Protein AF-A0A522ULN0-F1 (afdb_monomer_lite)

Structure (mmCIF, N/CA/C/O backbone):
data_AF-A0A522ULN0-F1
#
_entry.id   AF-A0A522ULN0-F1
#
loop_
_atom_site.group_PDB
_atom_site.id
_atom_site.type_symbol
_atom_site.label_atom_id
_atom_site.label_alt_id
_atom_site.label_comp_id
_atom_site.label_asym_id
_atom_site.label_entity_id
_atom_site.label_seq_id
_atom_site.pdbx_PDB_ins_code
_atom_site.Cartn_x
_atom_site.Cartn_y
_atom_site.Cartn_z
_atom_site.occupancy
_atom_site.B_iso_or_equiv
_atom_site.auth_seq_id
_atom_site.auth_comp_id
_atom_site.auth_asym_id
_atom_site.auth_atom_id
_atom_site.pdbx_PDB_model_num
ATOM 1 N N . MET A 1 1 ? 45.911 1.842 -57.922 1.00 59.19 1 MET A N 1
ATOM 2 C CA . MET A 1 1 ? 45.781 1.664 -56.455 1.00 59.19 1 MET A CA 1
ATOM 3 C C . MET A 1 1 ? 46.648 0.484 -56.033 1.00 59.19 1 MET A C 1
ATOM 5 O O . MET A 1 1 ? 46.420 -0.617 -56.519 1.00 59.19 1 MET A O 1
ATOM 9 N N . THR A 1 2 ? 47.684 0.717 -55.226 1.00 84.25 2 THR A N 1
ATOM 10 C CA . THR A 1 2 ? 48.660 -0.317 -54.833 1.00 84.25 2 THR A CA 1
ATOM 11 C C . THR A 1 2 ? 48.042 -1.312 -53.843 1.00 84.25 2 THR A C 1
ATOM 13 O O . THR A 1 2 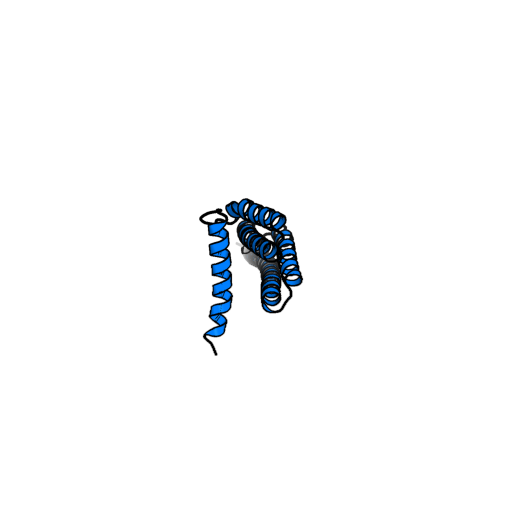? 47.121 -0.966 -53.101 1.00 84.25 2 THR A O 1
ATOM 16 N N . THR A 1 3 ? 48.538 -2.552 -53.802 1.00 87.38 3 THR A N 1
ATOM 17 C CA . THR A 1 3 ? 48.046 -3.629 -52.914 1.00 87.38 3 THR A CA 1
ATOM 18 C C . THR A 1 3 ? 47.984 -3.199 -51.443 1.00 87.38 3 THR A C 1
ATOM 20 O O . THR A 1 3 ? 47.048 -3.549 -50.727 1.00 87.38 3 THR A O 1
ATOM 23 N N . LYS A 1 4 ? 48.922 -2.343 -51.015 1.00 84.62 4 LYS A N 1
ATOM 24 C CA . LYS A 1 4 ? 48.963 -1.755 -49.668 1.00 84.62 4 LYS A CA 1
ATOM 25 C C . LYS A 1 4 ? 47.739 -0.885 -49.357 1.00 84.62 4 LYS A C 1
ATOM 27 O O . LYS A 1 4 ? 47.182 -0.996 -48.273 1.00 84.62 4 LYS A O 1
ATOM 32 N N . ALA A 1 5 ? 47.273 -0.072 -50.307 1.00 86.06 5 ALA A N 1
ATOM 33 C CA . ALA A 1 5 ? 46.109 0.793 -50.101 1.00 86.06 5 ALA A CA 1
ATOM 34 C C . ALA A 1 5 ? 44.807 -0.010 -49.931 1.00 86.06 5 ALA A C 1
ATOM 36 O O . ALA A 1 5 ? 43.968 0.346 -49.108 1.00 86.06 5 ALA A O 1
ATOM 37 N N . LYS A 1 6 ? 44.653 -1.125 -50.663 1.00 84.88 6 LYS A N 1
ATOM 38 C CA . LYS A 1 6 ? 43.496 -2.028 -50.509 1.00 84.88 6 LYS A CA 1
ATOM 39 C C . LYS A 1 6 ? 43.502 -2.729 -49.149 1.00 84.88 6 LYS A C 1
ATOM 41 O O . LYS A 1 6 ? 42.454 -2.865 -48.531 1.00 84.88 6 LYS A O 1
ATOM 46 N N . MET A 1 7 ? 44.683 -3.125 -48.675 1.00 89.12 7 MET A N 1
ATOM 47 C CA . MET A 1 7 ? 44.850 -3.764 -47.369 1.00 89.12 7 MET A CA 1
ATOM 48 C C . MET A 1 7 ? 44.526 -2.805 -46.213 1.00 89.12 7 MET A C 1
ATOM 50 O O . MET A 1 7 ? 43.786 -3.180 -45.309 1.00 89.12 7 MET A O 1
ATOM 54 N N . ILE A 1 8 ? 45.005 -1.555 -46.273 1.00 88.44 8 ILE A N 1
ATOM 55 C CA . ILE A 1 8 ? 44.705 -0.530 -45.257 1.00 88.44 8 ILE A CA 1
ATOM 56 C C . ILE A 1 8 ? 43.201 -0.234 -45.217 1.00 88.44 8 ILE A C 1
ATOM 58 O O . ILE A 1 8 ? 42.614 -0.216 -44.139 1.00 88.44 8 ILE A O 1
ATOM 62 N N . LEU A 1 9 ? 42.565 -0.061 -46.381 1.00 90.00 9 LEU A N 1
ATOM 63 C CA . LEU A 1 9 ? 41.128 0.205 -46.455 1.00 90.00 9 LEU A CA 1
ATOM 64 C C . LEU A 1 9 ? 40.298 -0.969 -45.910 1.00 90.00 9 LEU A C 1
ATOM 66 O O . LEU A 1 9 ? 39.340 -0.752 -45.174 1.00 90.00 9 LEU A O 1
ATOM 70 N N . GLY A 1 10 ? 40.678 -2.212 -46.221 1.00 89.69 10 GLY A N 1
ATOM 71 C CA . GLY A 1 10 ? 40.009 -3.394 -45.671 1.00 89.69 10 GLY A CA 1
ATOM 72 C C . GLY A 1 10 ? 40.120 -3.470 -44.145 1.00 89.69 10 GLY A C 1
ATOM 73 O O . GLY A 1 10 ? 39.134 -3.745 -43.464 1.00 89.69 10 GLY A O 1
ATOM 74 N N . PHE A 1 11 ? 41.297 -3.154 -43.599 1.00 91.69 11 PHE A N 1
ATOM 75 C CA . PHE A 1 11 ? 41.529 -3.166 -42.156 1.00 91.69 11 PHE A CA 1
ATOM 76 C C . PHE A 1 11 ? 40.736 -2.081 -41.412 1.00 91.69 11 PHE A C 1
ATOM 78 O O . PHE A 1 11 ? 40.170 -2.359 -40.356 1.00 91.69 11 PHE A O 1
ATOM 85 N N . THR A 1 12 ? 40.620 -0.867 -41.964 1.00 91.00 12 THR A N 1
ATOM 86 C CA . THR A 1 12 ? 39.834 0.206 -41.326 1.00 91.00 12 THR A CA 1
ATOM 87 C C . THR A 1 12 ? 38.341 -0.112 -41.275 1.00 91.00 12 THR A C 1
ATOM 89 O O . THR A 1 12 ? 37.701 0.164 -40.262 1.00 91.00 12 THR A O 1
ATOM 92 N N . HIS A 1 13 ? 37.788 -0.747 -42.312 1.00 88.19 13 HIS A N 1
ATOM 93 C CA . HIS A 1 13 ? 36.382 -1.167 -42.316 1.00 88.19 13 HIS A CA 1
ATOM 94 C C . HIS A 1 13 ? 36.136 -2.292 -41.309 1.00 88.19 13 HIS A C 1
ATOM 96 O O . HIS A 1 13 ? 35.151 -2.253 -40.574 1.00 88.19 13 HIS A O 1
ATOM 102 N N . LEU A 1 14 ? 37.058 -3.257 -41.226 1.00 92.00 14 LEU A N 1
ATOM 103 C CA . LEU A 1 14 ? 36.994 -4.326 -40.233 1.00 92.00 14 LEU A CA 1
ATOM 104 C C . LEU A 1 14 ? 36.999 -3.752 -38.804 1.00 92.00 14 LEU A C 1
ATOM 106 O O . LEU A 1 14 ? 36.139 -4.104 -38.000 1.00 92.00 14 LEU A O 1
ATOM 110 N N . LEU A 1 15 ? 37.914 -2.823 -38.504 1.00 92.94 15 LEU A N 1
ATOM 111 C CA . LEU A 1 15 ? 37.968 -2.146 -37.205 1.00 92.94 15 LEU A CA 1
ATOM 112 C C . LEU A 1 15 ? 36.692 -1.355 -36.900 1.00 92.94 15 LEU A C 1
ATOM 114 O O . LEU A 1 15 ? 36.200 -1.420 -35.776 1.00 92.94 15 LEU A O 1
ATOM 118 N N . ALA A 1 16 ? 36.138 -0.641 -37.883 1.00 93.19 16 ALA A N 1
ATOM 119 C CA . ALA A 1 16 ? 34.892 0.102 -37.705 1.00 93.19 16 ALA A CA 1
ATOM 120 C C . ALA A 1 16 ? 33.710 -0.829 -37.383 1.00 93.19 16 ALA A C 1
ATOM 122 O O . ALA A 1 16 ? 32.920 -0.525 -36.489 1.00 93.19 16 ALA A O 1
ATOM 123 N N . LEU A 1 17 ? 33.619 -1.986 -38.050 1.00 93.38 17 LEU A N 1
ATOM 124 C CA . LEU A 1 17 ? 32.601 -2.999 -37.760 1.00 93.38 17 LEU A CA 1
ATOM 125 C C . LEU A 1 17 ? 32.764 -3.586 -36.353 1.00 93.38 17 LEU A C 1
ATOM 127 O O . LEU A 1 17 ? 31.780 -3.676 -35.618 1.00 93.38 17 LEU A O 1
ATOM 131 N N . PHE A 1 18 ? 33.990 -3.932 -35.949 1.00 93.44 18 PHE A N 1
ATOM 132 C CA . PHE A 1 18 ? 34.256 -4.433 -34.596 1.00 93.44 18 PHE A CA 1
ATOM 133 C C . PHE A 1 18 ? 33.936 -3.393 -33.519 1.00 93.44 18 PHE A C 1
ATOM 135 O O . PHE A 1 18 ? 33.288 -3.724 -32.527 1.00 93.44 18 PHE A O 1
ATOM 142 N N . ALA A 1 19 ? 34.338 -2.137 -33.721 1.00 94.56 19 ALA A N 1
ATOM 143 C CA . ALA A 1 19 ? 34.032 -1.052 -32.795 1.00 94.56 19 ALA A CA 1
ATOM 144 C C . ALA A 1 19 ? 32.519 -0.807 -32.692 1.00 94.56 19 ALA A C 1
ATOM 146 O O . ALA A 1 19 ? 31.987 -0.702 -31.588 1.00 94.56 19 ALA A O 1
ATOM 147 N N . GLY A 1 20 ? 31.810 -0.784 -33.826 1.00 94.69 20 GLY A N 1
ATOM 148 C CA . GLY A 1 20 ? 30.353 -0.646 -33.858 1.00 94.69 20 GLY A CA 1
ATOM 149 C C . GLY A 1 20 ? 29.640 -1.784 -33.124 1.00 94.69 20 GLY A C 1
ATOM 150 O O . GLY A 1 20 ? 28.788 -1.529 -32.274 1.00 94.69 20 GLY A O 1
ATOM 151 N N . ALA A 1 21 ? 30.028 -3.035 -33.387 1.00 94.62 21 ALA A N 1
ATOM 152 C CA . ALA A 1 21 ? 29.467 -4.204 -32.710 1.00 94.62 21 ALA A CA 1
ATOM 153 C C . ALA A 1 21 ? 29.722 -4.176 -31.193 1.00 94.62 21 ALA A C 1
ATOM 155 O O . ALA A 1 21 ? 28.810 -4.447 -30.410 1.00 94.62 21 ALA A O 1
ATOM 156 N N . LEU A 1 22 ? 30.933 -3.792 -30.770 1.00 95.19 22 LEU A N 1
ATOM 157 C CA . LEU A 1 22 ? 31.278 -3.658 -29.355 1.00 95.19 22 LEU A CA 1
ATOM 158 C C . LEU A 1 22 ? 30.424 -2.586 -28.664 1.00 95.19 22 LEU A C 1
ATOM 160 O O . LEU A 1 22 ? 29.910 -2.828 -27.574 1.00 95.19 22 LEU A O 1
ATOM 164 N N . LEU A 1 23 ? 30.229 -1.426 -29.298 1.00 94.94 23 LEU A N 1
ATOM 165 C CA . LEU A 1 23 ? 29.389 -0.355 -28.751 1.00 94.94 23 LEU A CA 1
ATOM 166 C C . LEU A 1 23 ? 27.930 -0.795 -28.594 1.00 94.94 23 LEU A C 1
ATOM 168 O O . LEU A 1 23 ? 27.332 -0.544 -27.547 1.00 94.94 23 LEU A O 1
ATOM 172 N N . VAL A 1 24 ? 27.370 -1.494 -29.587 1.00 94.69 24 VAL A N 1
ATOM 173 C CA . VAL A 1 24 ? 26.007 -2.045 -29.499 1.00 94.69 24 VAL A CA 1
ATOM 174 C C . VAL A 1 24 ? 25.908 -3.070 -28.369 1.00 94.69 24 VAL A C 1
ATOM 176 O O . VAL A 1 24 ? 24.972 -3.008 -27.574 1.00 94.69 24 VAL A O 1
ATOM 179 N N . PHE A 1 25 ? 26.883 -3.973 -28.243 1.00 94.25 25 PHE A N 1
ATOM 180 C CA . PHE A 1 25 ? 26.907 -4.967 -27.169 1.00 94.25 25 PHE A CA 1
ATOM 181 C C . PHE A 1 25 ? 26.976 -4.318 -25.779 1.00 94.25 25 PHE A C 1
ATOM 183 O O . PHE A 1 25 ? 26.206 -4.681 -24.890 1.00 94.25 25 PHE A O 1
ATOM 190 N N . LEU A 1 26 ? 27.844 -3.318 -25.596 1.00 95.00 26 LEU A N 1
ATOM 191 C CA . LEU A 1 26 ? 27.950 -2.573 -24.338 1.00 95.00 26 LEU A CA 1
ATOM 192 C C . LEU A 1 26 ? 26.662 -1.806 -24.020 1.00 95.00 26 LEU A C 1
ATOM 194 O O . LEU A 1 26 ? 26.206 -1.822 -22.877 1.00 95.00 26 LEU A O 1
ATOM 198 N N . TRP A 1 27 ? 26.045 -1.177 -25.023 1.00 94.38 27 TRP A N 1
ATOM 199 C CA . TRP A 1 27 ? 24.774 -0.476 -24.856 1.00 94.38 27 TRP A CA 1
ATOM 200 C C . TRP A 1 27 ? 23.639 -1.433 -24.464 1.00 94.38 27 TRP A C 1
ATOM 202 O O . TRP A 1 27 ? 22.891 -1.147 -23.526 1.00 94.38 27 TRP A O 1
ATOM 212 N N . LEU A 1 28 ? 23.536 -2.596 -25.115 1.00 94.50 28 LEU A N 1
ATOM 213 C CA . LEU A 1 28 ? 22.565 -3.634 -24.754 1.00 94.50 28 LEU A CA 1
ATOM 214 C C . LEU A 1 28 ? 22.821 -4.176 -23.344 1.00 94.50 28 LEU A C 1
ATOM 216 O O . LEU A 1 28 ? 21.882 -4.277 -22.558 1.00 94.50 28 LEU A O 1
ATOM 220 N N . GLY A 1 29 ? 24.078 -4.459 -22.991 1.00 93.00 29 GLY A N 1
ATOM 221 C CA . GLY A 1 29 ? 24.454 -4.932 -21.657 1.00 93.00 29 GLY A CA 1
ATOM 222 C C . GLY A 1 29 ? 24.113 -3.924 -20.556 1.00 93.00 29 GLY A C 1
ATOM 223 O O . GLY A 1 29 ? 23.556 -4.297 -19.521 1.00 93.00 29 GLY A O 1
ATOM 224 N N . PHE A 1 30 ? 24.373 -2.635 -20.793 1.00 92.81 30 PHE A N 1
ATOM 225 C CA . PHE A 1 30 ? 24.015 -1.565 -19.861 1.00 92.81 30 PHE A CA 1
ATOM 226 C C . PHE A 1 30 ? 22.496 -1.450 -19.673 1.00 92.81 30 PHE A C 1
ATOM 228 O O . PHE A 1 30 ? 22.015 -1.421 -18.537 1.00 92.81 30 PHE A O 1
ATOM 235 N N . ASN A 1 31 ? 21.727 -1.446 -20.767 1.00 91.62 31 ASN A N 1
ATOM 236 C CA . ASN A 1 31 ? 20.266 -1.375 -20.691 1.00 91.62 31 ASN A CA 1
ATOM 237 C C . ASN A 1 31 ? 19.659 -2.622 -20.038 1.00 91.62 31 ASN A C 1
ATOM 239 O O . ASN A 1 31 ? 18.783 -2.486 -19.187 1.00 91.62 31 ASN A O 1
ATOM 243 N N . ALA A 1 32 ? 20.158 -3.818 -20.359 1.00 91.75 32 ALA A N 1
ATOM 244 C CA . ALA A 1 32 ? 19.715 -5.060 -19.730 1.00 91.75 32 ALA A CA 1
ATOM 245 C C . ALA A 1 32 ? 19.963 -5.039 -18.215 1.00 91.75 32 ALA A C 1
ATOM 247 O O . ALA A 1 32 ? 19.063 -5.360 -17.440 1.00 91.75 32 ALA A O 1
ATOM 248 N N . LYS A 1 33 ? 21.147 -4.591 -17.771 1.00 91.50 33 LYS A N 1
ATOM 249 C CA . LYS A 1 33 ? 21.454 -4.445 -16.340 1.00 91.50 33 LYS A CA 1
ATOM 250 C C . LYS A 1 33 ? 20.501 -3.468 -15.650 1.00 91.50 33 LYS A C 1
ATOM 252 O O . LYS A 1 33 ? 20.029 -3.761 -14.550 1.00 91.50 33 LYS A O 1
ATOM 257 N N . ARG A 1 34 ? 20.203 -2.330 -16.285 1.00 88.75 34 ARG A N 1
ATOM 258 C CA . ARG A 1 34 ? 19.269 -1.331 -15.749 1.00 88.75 34 ARG A CA 1
ATOM 259 C C . ARG A 1 34 ? 17.864 -1.910 -15.587 1.00 88.75 34 ARG A C 1
ATOM 261 O O . ARG A 1 34 ? 17.334 -1.876 -14.482 1.00 88.75 34 ARG A O 1
ATOM 268 N N . VAL A 1 35 ? 17.328 -2.532 -16.639 1.00 88.31 35 VAL A N 1
ATOM 269 C CA . VAL A 1 35 ? 15.997 -3.166 -16.625 1.00 88.31 35 VAL A CA 1
ATOM 270 C C . VAL A 1 35 ? 15.913 -4.270 -15.569 1.00 88.31 35 VAL A C 1
ATOM 272 O O . VAL A 1 35 ? 14.939 -4.330 -14.825 1.00 88.31 35 VAL A O 1
ATOM 275 N N . MET A 1 36 ? 16.942 -5.114 -15.443 1.00 89.88 36 MET A N 1
ATOM 276 C CA . MET A 1 36 ? 16.969 -6.156 -14.410 1.00 89.88 36 MET A CA 1
ATOM 277 C C . MET A 1 36 ? 17.022 -5.577 -12.992 1.00 89.88 36 MET A C 1
ATOM 279 O O . MET A 1 36 ? 16.369 -6.102 -12.095 1.00 89.88 36 MET A O 1
ATOM 283 N N . THR A 1 37 ? 17.769 -4.491 -12.778 1.00 89.25 37 THR A N 1
ATOM 284 C CA . THR A 1 37 ? 17.877 -3.854 -11.454 1.00 89.25 37 THR A CA 1
ATOM 285 C C . THR A 1 37 ? 16.562 -3.186 -11.053 1.00 89.25 37 THR A C 1
ATOM 287 O O . THR A 1 37 ? 16.080 -3.408 -9.943 1.00 89.25 37 THR A O 1
ATOM 290 N N . GLU A 1 38 ? 15.952 -2.426 -11.969 1.00 87.75 38 GLU A N 1
ATOM 291 C CA . GLU A 1 38 ? 14.635 -1.804 -11.774 1.00 87.75 38 GLU A CA 1
ATOM 292 C C . GLU A 1 38 ? 13.553 -2.876 -11.533 1.00 87.75 38 GLU A C 1
ATOM 294 O O . GLU A 1 38 ? 12.775 -2.776 -10.582 1.00 87.75 38 GLU A O 1
ATOM 299 N N . GLY A 1 39 ? 13.562 -3.957 -12.322 1.00 88.69 39 GLY A N 1
ATOM 300 C CA . GLY A 1 39 ? 12.648 -5.090 -12.160 1.00 88.69 39 GLY A CA 1
ATOM 301 C C . GLY A 1 39 ? 12.824 -5.834 -10.832 1.00 88.69 39 GLY A C 1
ATOM 302 O O . GLY A 1 39 ? 11.837 -6.213 -10.202 1.00 88.69 39 GLY A O 1
ATOM 303 N N . ASN A 1 40 ? 14.059 -6.011 -10.355 1.00 89.81 40 ASN A N 1
ATOM 304 C CA . ASN A 1 40 ? 14.315 -6.659 -9.068 1.00 89.81 40 ASN A CA 1
ATOM 305 C C . ASN A 1 40 ? 13.845 -5.803 -7.882 1.00 89.81 40 ASN A C 1
ATOM 307 O O . ASN A 1 40 ? 13.233 -6.328 -6.948 1.00 89.81 40 ASN A O 1
ATOM 311 N N . ALA A 1 41 ? 14.091 -4.489 -7.922 1.00 88.75 41 ALA A N 1
ATOM 312 C CA . ALA A 1 41 ? 13.598 -3.561 -6.903 1.00 88.75 41 ALA A CA 1
ATOM 313 C C . ALA A 1 41 ? 12.062 -3.583 -6.829 1.00 88.75 41 ALA A C 1
ATOM 315 O O . ALA A 1 41 ? 11.486 -3.735 -5.752 1.00 88.75 41 ALA A O 1
ATOM 316 N N . MET A 1 42 ? 11.410 -3.551 -7.992 1.00 90.06 42 MET A N 1
ATOM 317 C CA . MET A 1 42 ? 9.961 -3.678 -8.134 1.00 90.06 42 MET A CA 1
ATOM 318 C C . MET A 1 42 ? 9.416 -4.982 -7.538 1.00 90.06 42 MET A C 1
ATOM 320 O O . MET A 1 42 ? 8.522 -4.940 -6.695 1.00 90.06 42 MET A O 1
ATOM 324 N N . MET A 1 43 ? 9.964 -6.140 -7.918 1.00 91.00 43 MET A N 1
ATOM 325 C CA . MET A 1 43 ? 9.509 -7.435 -7.390 1.00 91.00 43 MET A CA 1
ATOM 326 C C . MET A 1 43 ? 9.707 -7.540 -5.878 1.00 91.00 43 MET A C 1
ATOM 328 O O . MET A 1 43 ? 8.846 -8.069 -5.175 1.00 91.00 43 MET A O 1
ATOM 332 N N . THR A 1 44 ? 10.813 -6.999 -5.367 1.00 91.25 44 THR A N 1
ATOM 333 C CA . THR A 1 44 ? 11.095 -6.970 -3.928 1.00 91.25 44 THR A CA 1
ATOM 334 C C . THR A 1 44 ? 10.057 -6.133 -3.183 1.00 91.25 44 THR A C 1
ATOM 336 O O . THR A 1 44 ? 9.522 -6.577 -2.166 1.00 91.25 44 THR A O 1
ATOM 339 N N . GLN A 1 45 ? 9.716 -4.955 -3.709 1.00 91.00 45 GLN A N 1
ATOM 340 C CA . GLN A 1 45 ? 8.708 -4.075 -3.122 1.00 91.00 45 GLN A CA 1
ATOM 341 C C . GLN A 1 45 ? 7.306 -4.695 -3.172 1.00 91.00 45 GLN A C 1
ATOM 343 O O . GLN A 1 45 ? 6.605 -4.706 -2.162 1.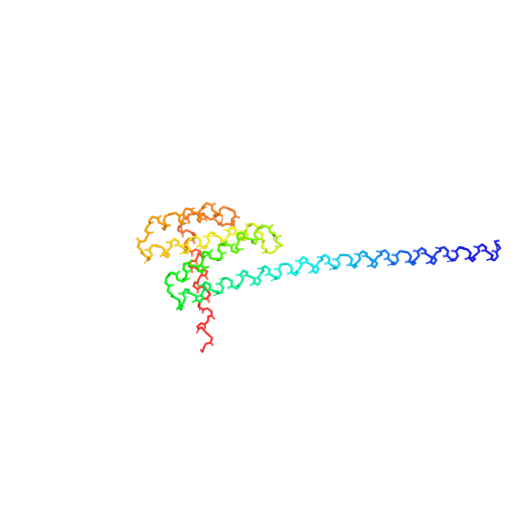00 91.00 45 GLN A O 1
ATOM 348 N N . MET A 1 46 ? 6.914 -5.288 -4.304 1.00 91.12 46 MET A N 1
ATOM 349 C CA . MET A 1 46 ? 5.635 -5.998 -4.427 1.00 91.12 46 MET A CA 1
ATOM 350 C C . MET A 1 46 ? 5.536 -7.168 -3.444 1.00 91.12 46 MET A C 1
ATOM 352 O O . MET A 1 46 ? 4.511 -7.333 -2.783 1.00 91.12 46 MET A O 1
ATOM 356 N N . ALA A 1 47 ? 6.605 -7.959 -3.308 1.00 93.19 47 ALA A N 1
ATOM 357 C CA . ALA A 1 47 ? 6.651 -9.064 -2.357 1.00 93.19 47 ALA A CA 1
ATOM 358 C C . ALA A 1 47 ? 6.540 -8.570 -0.907 1.00 93.19 47 ALA A C 1
ATOM 360 O O . ALA A 1 47 ? 5.835 -9.182 -0.106 1.00 93.19 47 ALA A O 1
ATOM 361 N N . LEU A 1 48 ? 7.197 -7.457 -0.571 1.00 93.50 48 LEU A N 1
ATOM 362 C CA . LEU A 1 48 ? 7.103 -6.847 0.753 1.00 93.50 48 LEU A CA 1
ATOM 363 C C . LEU A 1 48 ? 5.669 -6.398 1.062 1.00 93.50 48 LEU A C 1
ATOM 365 O O . LEU A 1 48 ? 5.114 -6.793 2.088 1.00 93.50 48 LEU A O 1
ATOM 369 N N . MET A 1 49 ? 5.050 -5.636 0.157 1.00 94.62 49 MET A N 1
ATOM 370 C CA . MET A 1 49 ? 3.681 -5.146 0.341 1.00 94.62 49 MET A CA 1
ATOM 371 C C . MET A 1 49 ? 2.670 -6.292 0.417 1.00 94.62 49 MET A C 1
ATOM 373 O O . MET A 1 49 ? 1.802 -6.300 1.290 1.00 94.62 49 MET A O 1
ATOM 377 N N . SER A 1 50 ? 2.829 -7.311 -0.433 1.00 94.50 50 SER A N 1
ATOM 378 C CA . SER A 1 50 ? 1.999 -8.518 -0.403 1.00 94.50 50 SER A CA 1
ATOM 379 C C . SER A 1 50 ? 2.107 -9.257 0.935 1.00 94.50 50 SER A C 1
ATOM 381 O O . SER A 1 50 ? 1.086 -9.675 1.484 1.00 94.50 50 SER A O 1
ATOM 383 N N . ARG A 1 51 ? 3.315 -9.371 1.506 1.00 96.56 51 ARG A N 1
ATOM 384 C CA . ARG A 1 51 ? 3.528 -10.008 2.816 1.00 96.56 51 ARG A CA 1
ATOM 385 C C . ARG A 1 51 ? 2.840 -9.250 3.943 1.00 96.56 51 ARG A C 1
ATOM 387 O O . ARG A 1 51 ? 2.147 -9.885 4.729 1.00 96.56 51 ARG A O 1
ATOM 394 N N . TYR A 1 52 ? 2.982 -7.925 4.011 1.00 97.81 52 TYR A N 1
ATOM 395 C CA . TYR A 1 52 ? 2.300 -7.145 5.049 1.00 97.81 52 TYR A CA 1
ATOM 396 C C . TYR A 1 52 ? 0.776 -7.165 4.887 1.00 97.81 52 TYR A C 1
ATOM 398 O O . TYR A 1 52 ? 0.075 -7.291 5.888 1.00 97.81 52 TYR A O 1
ATOM 406 N N . SER A 1 53 ? 0.258 -7.107 3.652 1.00 95.19 53 SER A N 1
ATOM 407 C CA . SER A 1 53 ? -1.185 -7.244 3.404 1.00 95.19 53 SER A CA 1
ATOM 408 C C . SER A 1 53 ? -1.693 -8.607 3.874 1.00 95.19 53 SER A C 1
ATOM 410 O O . SER A 1 53 ? -2.651 -8.680 4.634 1.00 95.19 53 SER A O 1
ATOM 412 N N . THR A 1 54 ? -1.004 -9.684 3.485 1.00 95.38 54 THR A N 1
ATOM 413 C CA . THR A 1 54 ? -1.358 -11.055 3.885 1.00 95.38 54 THR A CA 1
ATOM 414 C C . THR A 1 54 ? -1.296 -11.215 5.400 1.00 95.38 54 THR A C 1
ATOM 416 O O . THR A 1 54 ? -2.174 -11.824 6.001 1.00 95.38 54 THR A O 1
ATOM 419 N N . PHE A 1 55 ? -0.272 -10.647 6.036 1.00 97.25 55 PHE A N 1
ATOM 420 C CA . PHE A 1 55 ? -0.134 -10.676 7.485 1.00 97.25 55 PHE A CA 1
ATOM 421 C C . PHE A 1 55 ? -1.300 -9.962 8.181 1.00 97.25 55 PHE A C 1
ATOM 423 O O . PHE A 1 55 ? -1.872 -10.513 9.119 1.00 97.25 55 PHE A O 1
ATOM 430 N N . ALA A 1 56 ? -1.710 -8.788 7.688 1.00 97.00 56 ALA A N 1
ATOM 431 C CA . ALA A 1 56 ? -2.884 -8.086 8.200 1.00 97.00 56 ALA A CA 1
ATOM 432 C C . ALA A 1 56 ? -4.170 -8.912 8.030 1.00 97.00 56 ALA A C 1
ATOM 434 O O . ALA A 1 56 ? -4.954 -9.003 8.971 1.00 97.00 56 ALA A O 1
ATOM 435 N N . ASP A 1 57 ? -4.357 -9.582 6.890 1.00 94.62 57 ASP A N 1
ATOM 436 C CA . ASP A 1 57 ? -5.523 -10.444 6.647 1.00 94.62 57 ASP A CA 1
ATOM 437 C C . ASP A 1 57 ? -5.563 -11.671 7.574 1.00 94.62 57 ASP A C 1
ATOM 439 O O . ASP A 1 57 ? -6.633 -12.055 8.066 1.00 94.62 57 ASP A O 1
ATOM 443 N N . VAL A 1 58 ? -4.398 -12.269 7.850 1.00 95.69 58 VAL A N 1
ATOM 444 C CA . VAL A 1 58 ? -4.258 -13.368 8.817 1.00 95.69 58 VAL A CA 1
ATOM 445 C C . VAL A 1 58 ? -4.607 -12.885 10.222 1.00 95.69 58 VAL A C 1
ATOM 447 O O . VAL A 1 58 ? -5.413 -13.534 10.887 1.00 95.69 58 VAL A O 1
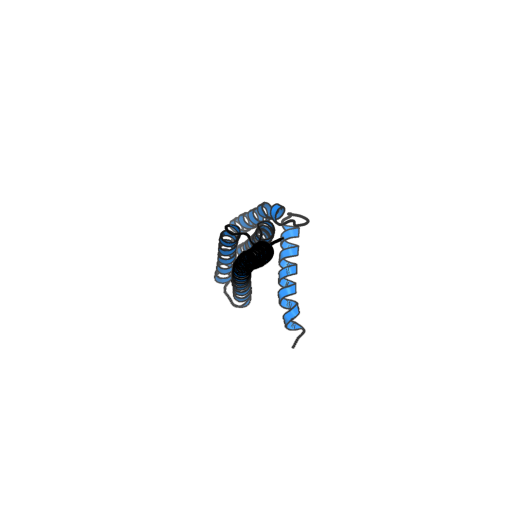ATOM 450 N N . MET A 1 59 ? -4.069 -11.741 10.659 1.00 97.62 59 MET A N 1
ATOM 451 C CA . MET A 1 59 ? -4.356 -11.190 11.991 1.00 97.62 59 MET A CA 1
ATOM 452 C C . MET A 1 59 ? -5.812 -10.758 12.143 1.00 97.62 59 MET A C 1
ATOM 454 O O . MET A 1 59 ? -6.409 -10.979 13.188 1.00 97.62 59 MET A O 1
ATOM 458 N N . ARG A 1 60 ? -6.433 -10.238 11.083 1.00 95.25 60 ARG A N 1
ATOM 459 C CA . ARG A 1 60 ? -7.868 -9.925 11.067 1.00 95.25 60 ARG A CA 1
ATOM 460 C C . ARG A 1 60 ? -8.742 -11.154 11.330 1.00 95.25 60 ARG A C 1
ATOM 462 O O . ARG A 1 60 ? -9.815 -11.028 11.906 1.00 95.25 60 ARG A O 1
ATOM 469 N N . THR A 1 61 ? -8.315 -12.321 10.844 1.00 94.44 61 THR A N 1
ATOM 470 C CA . THR A 1 61 ? -9.110 -13.559 10.885 1.00 94.44 61 THR A CA 1
ATOM 471 C C . THR A 1 61 ? -8.820 -14.392 12.132 1.00 94.44 61 THR A C 1
ATOM 473 O O . THR A 1 61 ? -9.737 -14.973 12.702 1.00 94.44 61 THR A O 1
ATOM 476 N N . ASN A 1 62 ? -7.552 -14.461 12.542 1.00 96.31 62 ASN A N 1
ATOM 477 C CA . ASN A 1 62 ? -7.078 -15.383 13.578 1.00 96.31 62 ASN A CA 1
ATOM 478 C C . ASN A 1 62 ? -6.465 -14.681 14.798 1.00 96.31 62 ASN A C 1
ATOM 480 O O . ASN A 1 62 ? -6.188 -15.348 15.791 1.00 96.31 62 ASN A O 1
ATOM 484 N N . GLY A 1 63 ? -6.200 -13.378 14.708 1.00 97.19 63 GLY A N 1
ATOM 485 C CA . GLY A 1 63 ? -5.571 -12.597 15.766 1.00 97.19 63 GLY A CA 1
ATOM 486 C C . GLY A 1 63 ? -6.579 -11.848 16.637 1.00 97.19 63 GLY A C 1
ATOM 487 O O . GLY A 1 63 ? -7.785 -11.808 16.380 1.00 97.19 63 GLY A O 1
ATOM 488 N N . THR A 1 64 ? -6.052 -11.227 17.683 1.00 98.44 64 THR A N 1
ATOM 489 C CA . THR A 1 64 ? -6.752 -10.243 18.515 1.00 98.44 64 THR A CA 1
ATOM 490 C C . THR A 1 64 ? -6.939 -8.916 17.770 1.00 98.44 64 THR A C 1
ATOM 492 O O . THR A 1 64 ? -6.286 -8.637 16.759 1.00 98.44 64 THR A O 1
ATOM 495 N N . LYS A 1 65 ? -7.823 -8.049 18.284 1.00 98.31 65 LYS A N 1
ATOM 496 C CA . LYS A 1 65 ? -8.016 -6.701 17.723 1.00 98.31 65 LYS A CA 1
ATOM 497 C C . LYS A 1 65 ? -6.720 -5.887 17.782 1.00 98.31 65 LYS A C 1
ATOM 499 O O . LYS A 1 65 ? -6.413 -5.146 16.852 1.00 98.31 65 LYS A O 1
ATOM 504 N N . GLU A 1 66 ? -5.944 -6.057 18.844 1.00 98.38 66 GLU A N 1
ATOM 505 C CA . GLU A 1 66 ? -4.652 -5.414 19.061 1.00 98.38 66 GLU A CA 1
ATOM 506 C C . GLU A 1 66 ? -3.598 -5.886 18.050 1.00 98.38 66 GLU A C 1
ATOM 508 O O . GLU A 1 66 ? -2.929 -5.050 17.442 1.00 98.38 66 GLU A O 1
ATOM 513 N N . GLU A 1 67 ? -3.495 -7.194 17.796 1.00 98.50 67 GLU A N 1
ATOM 514 C CA . GLU A 1 67 ? -2.573 -7.743 16.789 1.00 98.50 67 GLU A CA 1
ATOM 515 C C . GLU A 1 67 ? -2.954 -7.306 15.369 1.00 98.50 67 GLU A C 1
ATOM 517 O O . GLU A 1 67 ? -2.089 -6.937 14.570 1.00 98.50 67 GLU A O 1
ATOM 522 N N . TYR A 1 68 ? -4.253 -7.280 15.046 1.00 98.62 68 TYR A N 1
ATOM 523 C CA . TYR A 1 68 ? -4.710 -6.774 13.752 1.00 98.62 68 TYR A CA 1
ATOM 524 C C . TYR A 1 68 ? -4.394 -5.283 13.581 1.00 98.62 68 TYR A C 1
ATOM 526 O O . TYR A 1 68 ? -3.887 -4.863 12.536 1.00 98.62 68 TYR A O 1
ATOM 534 N N . LYS A 1 69 ? -4.614 -4.479 14.625 1.00 98.62 69 LYS A N 1
ATOM 535 C CA . LYS A 1 69 ? -4.244 -3.060 14.643 1.00 98.62 69 LYS A CA 1
ATOM 536 C C . LYS A 1 69 ? -2.751 -2.864 14.400 1.00 98.62 69 LYS A C 1
ATOM 538 O O . LYS A 1 69 ? -2.366 -2.023 13.586 1.00 98.62 69 LYS A O 1
ATOM 543 N N . GLU A 1 70 ? -1.912 -3.634 15.087 1.00 98.62 70 GLU A N 1
ATOM 544 C CA . GLU A 1 70 ? -0.463 -3.576 14.912 1.00 98.62 70 GLU A CA 1
ATOM 545 C C . GLU A 1 70 ? -0.053 -3.952 13.481 1.00 98.62 70 GLU A C 1
ATOM 547 O O . GLU A 1 70 ? 0.770 -3.262 12.872 1.00 98.62 70 GLU A O 1
ATOM 552 N N . ALA A 1 71 ? -0.675 -4.981 12.898 1.00 98.62 71 ALA A N 1
ATOM 553 C CA . ALA A 1 71 ? -0.429 -5.378 11.515 1.00 98.62 71 ALA A CA 1
ATOM 554 C C . ALA A 1 71 ? -0.752 -4.252 10.514 1.00 98.62 71 ALA A C 1
ATOM 556 O O . ALA A 1 71 ? 0.060 -3.972 9.628 1.00 98.62 71 ALA A O 1
ATOM 557 N N . LEU A 1 72 ? -1.883 -3.556 10.684 1.00 98.69 72 LEU A N 1
ATOM 558 C CA . LEU A 1 72 ? -2.252 -2.398 9.856 1.00 98.69 72 LEU A CA 1
ATOM 559 C C . LEU A 1 72 ? -1.254 -1.237 10.011 1.00 98.69 72 LEU A C 1
ATOM 561 O O . LEU A 1 72 ? -0.855 -0.623 9.022 1.00 98.69 72 LEU A O 1
ATOM 565 N N . ILE A 1 73 ? -0.796 -0.957 11.235 1.00 98.69 73 ILE A N 1
ATOM 566 C CA . ILE A 1 73 ? 0.227 0.072 11.492 1.00 98.69 73 ILE A CA 1
ATOM 567 C C . ILE A 1 73 ? 1.556 -0.296 10.821 1.00 98.69 73 ILE A C 1
ATOM 569 O O . ILE A 1 73 ? 2.216 0.563 10.233 1.00 98.69 73 ILE A O 1
ATOM 573 N N . ASN A 1 74 ? 1.958 -1.563 10.875 1.00 98.44 74 ASN A N 1
ATOM 574 C CA . ASN A 1 74 ? 3.182 -2.020 10.222 1.00 98.44 74 ASN A CA 1
ATOM 575 C C . ASN A 1 74 ? 3.070 -1.970 8.689 1.00 98.44 74 ASN A C 1
ATOM 577 O O . ASN A 1 74 ? 4.037 -1.593 8.028 1.00 98.44 74 ASN A O 1
ATOM 581 N N . PHE A 1 75 ? 1.888 -2.241 8.127 1.00 98.25 75 PHE A N 1
ATOM 582 C CA . PHE A 1 75 ? 1.614 -2.037 6.701 1.00 98.25 75 PHE A CA 1
ATOM 583 C C . PHE A 1 75 ? 1.725 -0.554 6.292 1.00 98.25 75 PHE A C 1
ATOM 585 O O . PHE A 1 75 ? 2.313 -0.248 5.251 1.00 98.25 75 PHE A O 1
ATOM 592 N N . LEU A 1 76 ? 1.251 0.385 7.126 1.00 98.31 76 LEU A N 1
ATOM 593 C CA . LEU A 1 76 ? 1.447 1.825 6.891 1.00 98.31 76 LEU A CA 1
ATOM 594 C C . LEU A 1 76 ? 2.932 2.206 6.871 1.00 98.31 76 LEU A C 1
ATOM 596 O O . LEU A 1 76 ? 3.370 2.864 5.931 1.00 98.31 76 LEU A O 1
ATOM 600 N N . LYS A 1 77 ? 3.720 1.732 7.846 1.00 98.00 77 LYS A N 1
ATOM 601 C CA . LYS A 1 77 ? 5.176 1.970 7.879 1.00 98.00 77 LYS A CA 1
ATOM 602 C C . LYS A 1 77 ? 5.868 1.417 6.633 1.00 98.00 77 LYS A C 1
ATOM 604 O O . LYS A 1 77 ? 6.700 2.094 6.040 1.00 98.00 77 LYS A O 1
ATOM 609 N N . ALA A 1 78 ? 5.505 0.207 6.206 1.00 96.50 78 ALA A N 1
ATOM 610 C CA . ALA A 1 78 ? 6.038 -0.379 4.978 1.00 96.50 78 ALA A CA 1
ATOM 611 C C . ALA A 1 78 ? 5.682 0.463 3.745 1.00 96.50 78 ALA A C 1
ATOM 613 O O . ALA A 1 78 ? 6.527 0.676 2.878 1.00 96.50 78 ALA A O 1
ATOM 614 N N . THR A 1 79 ? 4.462 1.004 3.704 1.00 96.62 79 THR A N 1
ATOM 615 C CA . THR A 1 79 ? 4.020 1.917 2.645 1.00 96.62 79 THR A CA 1
ATOM 616 C C . THR A 1 79 ? 4.819 3.225 2.645 1.00 96.62 79 THR A C 1
ATOM 618 O O . THR A 1 79 ? 5.184 3.710 1.575 1.00 96.62 79 THR A O 1
ATOM 621 N N . ASP A 1 80 ? 5.129 3.782 3.819 1.00 96.06 80 ASP A N 1
ATOM 622 C CA . ASP A 1 80 ? 5.958 4.988 3.964 1.00 96.06 80 ASP A CA 1
ATOM 623 C C . ASP A 1 80 ? 7.399 4.778 3.489 1.00 96.06 80 ASP A C 1
ATOM 625 O O . ASP A 1 80 ? 7.983 5.659 2.859 1.00 96.06 80 ASP A O 1
ATOM 629 N N . GLU A 1 81 ? 7.979 3.610 3.752 1.00 94.44 81 GLU A N 1
ATOM 630 C CA . GLU A 1 81 ? 9.309 3.270 3.238 1.00 94.44 81 GLU A CA 1
ATOM 631 C C . GLU A 1 81 ? 9.287 3.020 1.727 1.00 94.44 81 GLU A C 1
ATOM 633 O O . GLU A 1 81 ? 10.166 3.482 0.998 1.00 94.44 81 GLU A O 1
ATOM 638 N N . ALA A 1 82 ? 8.243 2.351 1.237 1.00 92.56 82 ALA A N 1
ATOM 639 C CA . ALA A 1 82 ? 8.056 2.039 -0.173 1.00 92.56 82 ALA A CA 1
ATOM 640 C C . ALA A 1 82 ? 8.004 3.302 -1.059 1.00 92.56 82 ALA A C 1
ATOM 642 O O . ALA A 1 82 ? 8.590 3.314 -2.141 1.00 92.56 82 ALA A O 1
ATOM 643 N N . VAL A 1 83 ? 7.376 4.392 -0.606 1.00 93.88 83 VAL A N 1
ATOM 644 C CA . VAL A 1 83 ? 7.302 5.640 -1.396 1.00 93.88 83 VAL A CA 1
ATOM 645 C C . VAL A 1 83 ? 8.615 6.419 -1.471 1.00 93.88 83 VAL A C 1
ATOM 647 O O . VAL A 1 83 ? 8.741 7.302 -2.317 1.00 93.88 83 VAL A O 1
ATOM 650 N N . LYS A 1 84 ? 9.618 6.103 -0.639 1.00 93.44 84 LYS A N 1
ATOM 651 C CA . LYS A 1 84 ? 10.954 6.724 -0.744 1.00 93.44 84 LYS A CA 1
ATOM 652 C C . LYS A 1 84 ? 11.701 6.267 -1.997 1.00 93.44 84 LYS A C 1
ATOM 654 O O . LYS A 1 84 ? 12.613 6.954 -2.449 1.00 93.44 84 LYS A O 1
ATOM 659 N N . GLN A 1 85 ? 11.325 5.112 -2.543 1.00 90.00 85 GLN A N 1
ATOM 660 C CA . GLN A 1 85 ? 11.884 4.540 -3.765 1.00 90.00 85 GLN A CA 1
ATOM 661 C C . GLN A 1 85 ? 10.730 4.049 -4.650 1.00 90.00 85 GLN A C 1
ATOM 663 O O . GLN A 1 85 ? 10.488 2.844 -4.740 1.00 90.00 85 GLN A O 1
ATOM 668 N N . PRO A 1 86 ? 9.968 4.975 -5.263 1.00 88.12 86 PRO A N 1
ATOM 669 C CA . PRO A 1 86 ? 8.809 4.605 -6.058 1.00 88.12 86 PRO A CA 1
ATOM 670 C C . PRO A 1 86 ? 9.247 3.784 -7.272 1.00 88.12 86 PRO A C 1
ATOM 672 O O . PRO A 1 86 ? 10.250 4.084 -7.924 1.00 88.12 86 PRO A O 1
ATOM 675 N N . THR A 1 87 ? 8.467 2.759 -7.590 1.00 89.62 87 THR A N 1
ATOM 676 C CA . THR A 1 87 ? 8.667 1.932 -8.783 1.00 89.62 87 THR A CA 1
ATOM 677 C C . THR A 1 87 ? 7.514 2.133 -9.753 1.00 89.62 87 THR A C 1
ATOM 679 O O . THR A 1 87 ? 6.501 2.748 -9.424 1.00 89.62 87 THR A O 1
ATOM 682 N N . THR A 1 88 ? 7.637 1.589 -10.963 1.00 87.19 88 THR A N 1
ATOM 683 C CA . THR A 1 88 ? 6.578 1.666 -11.979 1.00 87.19 88 THR A CA 1
ATOM 684 C C . THR A 1 88 ? 5.232 1.104 -11.498 1.00 87.19 88 THR A C 1
ATOM 686 O O . THR A 1 88 ? 4.194 1.547 -11.978 1.00 87.19 88 THR A O 1
ATOM 689 N N . PHE A 1 89 ? 5.229 0.153 -10.556 1.00 84.12 89 PHE A N 1
ATOM 690 C CA . PHE A 1 89 ? 4.010 -0.514 -10.070 1.00 84.12 89 PHE A CA 1
ATOM 691 C C . PHE A 1 89 ? 3.579 -0.081 -8.669 1.00 84.12 89 PHE A C 1
ATOM 693 O O . PHE A 1 89 ? 2.447 -0.354 -8.273 1.00 84.12 89 PHE A O 1
ATOM 700 N N . TYR A 1 90 ? 4.461 0.583 -7.924 1.00 92.31 90 TYR A N 1
ATOM 701 C CA . TYR A 1 90 ? 4.158 1.105 -6.600 1.00 92.31 90 TYR A CA 1
ATOM 702 C C . TYR A 1 90 ? 4.604 2.563 -6.517 1.00 92.31 90 TYR A C 1
ATOM 704 O O . TYR A 1 90 ? 5.701 2.893 -6.061 1.00 92.31 90 TYR A O 1
ATOM 712 N N . ASP A 1 91 ? 3.742 3.429 -7.039 1.00 92.69 91 ASP A N 1
ATOM 713 C CA . ASP A 1 91 ? 3.924 4.872 -7.053 1.00 92.69 91 ASP A CA 1
ATOM 714 C C . ASP A 1 91 ? 3.189 5.543 -5.877 1.00 92.69 91 ASP A C 1
ATOM 716 O O . ASP A 1 91 ? 2.496 4.908 -5.075 1.00 92.69 91 ASP A O 1
ATOM 720 N N . ASN A 1 92 ? 3.311 6.867 -5.787 1.00 95.31 92 ASN A N 1
ATOM 721 C CA . ASN A 1 92 ? 2.649 7.656 -4.745 1.00 95.31 92 ASN A CA 1
ATOM 722 C C . ASN A 1 92 ? 1.119 7.523 -4.774 1.00 95.31 92 ASN A C 1
ATOM 724 O O . ASN A 1 92 ? 0.471 7.656 -3.737 1.00 95.31 92 ASN A O 1
ATOM 728 N N . LYS A 1 93 ? 0.534 7.254 -5.946 1.00 96.06 93 LYS A N 1
ATOM 729 C CA . LYS A 1 93 ? -0.911 7.091 -6.101 1.00 96.06 93 LYS A CA 1
ATOM 730 C C . LYS A 1 93 ? -1.372 5.755 -5.528 1.00 96.06 93 LYS A C 1
ATOM 732 O O . LYS A 1 93 ? -2.379 5.714 -4.823 1.00 96.06 93 LYS A O 1
ATOM 737 N N . MET A 1 94 ? -0.641 4.677 -5.802 1.00 95.19 94 MET A N 1
ATOM 738 C CA . MET A 1 94 ? -0.891 3.361 -5.216 1.00 95.19 94 MET A CA 1
ATOM 739 C C . MET A 1 94 ? -0.733 3.409 -3.695 1.00 95.19 94 MET A C 1
ATOM 741 O O . MET A 1 94 ? -1.646 3.022 -2.971 1.00 95.19 94 MET A O 1
ATOM 745 N N . ALA A 1 95 ? 0.353 4.011 -3.211 1.00 96.19 95 ALA A N 1
ATOM 746 C CA . ALA A 1 95 ? 0.579 4.191 -1.783 1.00 96.19 95 ALA A CA 1
ATOM 747 C C . ALA A 1 95 ? -0.523 5.020 -1.105 1.00 96.19 95 ALA A C 1
ATOM 749 O O . ALA A 1 95 ? -0.954 4.688 -0.003 1.00 96.19 95 ALA A O 1
ATOM 750 N N . ALA A 1 96 ? -1.023 6.075 -1.757 1.00 97.69 96 ALA A N 1
ATOM 751 C CA . ALA A 1 96 ? -2.146 6.849 -1.235 1.00 97.69 96 ALA A CA 1
ATOM 752 C C . ALA A 1 96 ? -3.432 6.011 -1.128 1.00 97.69 96 ALA A C 1
ATOM 754 O O . ALA A 1 96 ? -4.145 6.126 -0.134 1.00 97.69 96 ALA A O 1
ATOM 755 N N . ARG A 1 97 ? -3.712 5.124 -2.098 1.00 97.12 97 ARG A N 1
ATOM 756 C CA . ARG A 1 97 ? -4.842 4.176 -2.009 1.00 97.12 97 ARG A CA 1
ATOM 757 C C . ARG A 1 97 ? -4.695 3.243 -0.820 1.00 97.12 97 ARG A C 1
ATOM 759 O O . ARG A 1 97 ? -5.627 3.127 -0.025 1.00 97.12 97 ARG A O 1
ATOM 766 N N . ASP A 1 98 ? -3.528 2.626 -0.695 1.00 97.31 98 ASP A N 1
ATOM 767 C CA . ASP A 1 98 ? -3.234 1.664 0.361 1.00 97.31 98 ASP A CA 1
ATOM 768 C C . ASP A 1 98 ? -3.312 2.321 1.745 1.00 97.31 98 ASP A C 1
ATOM 770 O O . ASP A 1 98 ? -3.946 1.778 2.655 1.00 97.31 98 ASP A O 1
ATOM 774 N N . LYS A 1 99 ? -2.793 3.548 1.887 1.00 98.31 99 LYS A N 1
ATOM 775 C CA . LYS A 1 99 ? -2.939 4.359 3.105 1.00 98.31 99 LYS A CA 1
ATOM 776 C C . LYS A 1 99 ? -4.390 4.697 3.412 1.00 98.31 99 LYS A C 1
ATOM 778 O O . LYS A 1 99 ? -4.826 4.477 4.537 1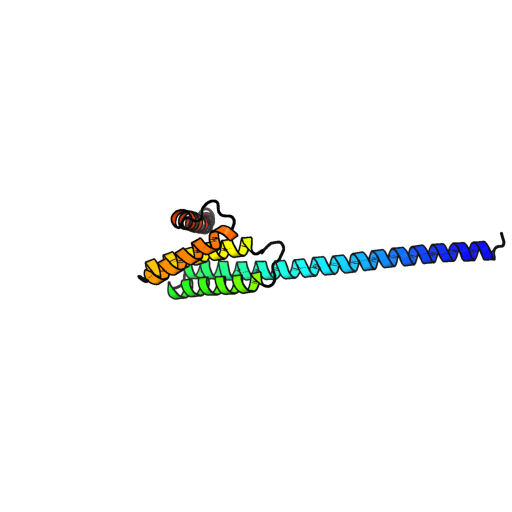.00 98.31 99 LYS A O 1
ATOM 783 N N . THR A 1 100 ? -5.149 5.203 2.438 1.00 98.56 100 THR A N 1
ATOM 784 C CA . THR A 1 100 ? -6.563 5.558 2.633 1.00 98.56 100 THR A CA 1
ATOM 785 C C . THR A 1 100 ? -7.377 4.364 3.125 1.00 98.56 100 THR A C 1
ATOM 787 O O . THR A 1 100 ? -8.109 4.490 4.105 1.00 98.56 100 THR A O 1
ATOM 790 N N . LEU A 1 101 ? -7.220 3.196 2.495 1.00 98.38 101 LEU A N 1
ATOM 791 C CA . LEU A 1 101 ? -7.934 1.984 2.904 1.00 98.38 101 LEU A CA 1
ATOM 792 C C . LEU A 1 101 ? -7.469 1.482 4.277 1.00 98.38 101 LEU A C 1
ATOM 794 O O . LEU A 1 101 ? -8.288 1.056 5.087 1.00 98.38 101 LEU A O 1
ATOM 798 N N . THR A 1 102 ? -6.172 1.569 4.573 1.00 98.56 102 THR A N 1
ATOM 799 C CA . THR A 1 102 ? -5.627 1.130 5.866 1.00 98.56 102 THR A CA 1
ATOM 800 C C . THR A 1 102 ? -6.066 2.034 7.016 1.00 98.56 102 THR A C 1
ATOM 802 O O . THR A 1 102 ? -6.444 1.534 8.075 1.00 98.56 102 THR A O 1
ATOM 805 N N . TYR A 1 103 ? -6.086 3.353 6.817 1.00 98.81 103 TYR A N 1
ATOM 806 C CA . TYR A 1 103 ? -6.618 4.287 7.808 1.00 98.81 103 TYR A CA 1
ATOM 807 C C . TYR A 1 103 ? -8.111 4.079 8.044 1.00 98.81 103 TYR A C 1
ATOM 809 O O . TYR A 1 103 ? -8.554 4.092 9.188 1.00 98.81 103 TYR A O 1
ATOM 817 N N . GLU A 1 104 ? -8.896 3.821 7.000 1.00 98.62 104 GLU A N 1
ATOM 818 C CA . GLU A 1 104 ? -10.314 3.522 7.191 1.00 98.62 104 GLU A CA 1
ATOM 819 C C . GLU A 1 104 ? -10.518 2.216 7.988 1.00 98.62 104 GLU A C 1
ATOM 821 O O . GLU A 1 104 ? -11.328 2.192 8.918 1.00 98.62 104 GLU A O 1
ATOM 826 N N . ARG A 1 105 ? -9.718 1.170 7.735 1.00 98.56 105 ARG A N 1
ATOM 827 C CA . ARG A 1 105 ? -9.735 -0.069 8.537 1.00 98.56 105 ARG A CA 1
ATOM 828 C C . ARG A 1 105 ? -9.403 0.186 10.004 1.00 98.56 105 ARG A C 1
ATOM 830 O O . ARG A 1 105 ? -10.101 -0.322 10.880 1.00 98.56 105 ARG A O 1
ATOM 837 N N . LEU A 1 106 ? -8.371 0.992 10.267 1.00 98.81 106 LEU A N 1
ATOM 838 C CA . LEU A 1 106 ? -8.001 1.411 11.621 1.00 98.81 106 LEU A CA 1
ATOM 839 C C . LEU A 1 106 ? -9.130 2.199 12.293 1.00 98.81 106 LEU A C 1
ATOM 841 O O . LEU A 1 106 ? -9.416 1.965 13.463 1.00 98.81 106 LEU A O 1
ATOM 845 N N . SER A 1 107 ? -9.812 3.077 11.554 1.00 98.69 107 SER A N 1
ATOM 846 C CA . SER A 1 107 ? -10.963 3.823 12.066 1.00 98.69 107 SER A CA 1
ATOM 847 C C . SER A 1 107 ? -12.085 2.894 12.535 1.00 98.69 107 SER A C 1
ATOM 849 O O . SER A 1 107 ? -12.551 3.007 13.672 1.00 98.69 107 SER A O 1
ATOM 851 N N . ARG A 1 108 ? -12.480 1.922 11.699 1.00 98.50 108 ARG A N 1
ATOM 852 C CA . ARG A 1 108 ? -13.502 0.931 12.077 1.00 98.50 108 ARG A CA 1
ATOM 853 C C . ARG A 1 108 ? -13.072 0.105 13.285 1.00 98.50 108 ARG A C 1
ATOM 855 O O . ARG A 1 108 ? -13.864 -0.066 14.206 1.00 98.50 108 ARG A O 1
ATOM 862 N N . LEU A 1 109 ? -11.822 -0.354 13.299 1.00 98.56 109 LEU A N 1
ATOM 863 C CA . LEU A 1 109 ? -11.281 -1.164 14.386 1.00 98.56 109 LEU A CA 1
ATOM 864 C C . LEU A 1 109 ? -11.268 -0.401 15.717 1.00 98.56 109 LEU A C 1
ATOM 866 O O . LEU A 1 109 ? -11.721 -0.929 16.727 1.00 98.56 109 LEU A O 1
ATOM 870 N N . GLU A 1 110 ? -10.831 0.861 15.729 1.00 98.62 110 GLU A N 1
ATOM 871 C CA . GLU A 1 110 ? -10.868 1.692 16.940 1.00 98.62 110 GLU A CA 1
ATOM 872 C C . GLU A 1 110 ? -12.300 1.914 17.431 1.00 98.62 110 GLU A C 1
ATOM 874 O O . GLU A 1 110 ? -12.555 1.846 18.634 1.00 98.62 110 GLU A O 1
ATOM 879 N N . LYS A 1 111 ? -13.260 2.100 16.517 1.00 98.38 111 LYS A N 1
ATOM 880 C CA . LYS A 1 111 ? -14.682 2.192 16.871 1.00 98.38 111 LYS A CA 1
ATOM 881 C C . LYS A 1 111 ? -15.190 0.898 17.515 1.00 98.38 111 LYS A C 1
ATOM 883 O O . LYS A 1 111 ? -15.886 0.951 18.525 1.00 98.38 111 LYS A O 1
ATOM 888 N N . GLU A 1 112 ? -14.804 -0.261 16.985 1.00 98.06 112 GLU A N 1
ATOM 889 C CA . GLU A 1 112 ? -15.117 -1.577 17.566 1.00 98.06 112 GLU A CA 1
ATOM 890 C C . GLU A 1 112 ? -14.434 -1.837 18.917 1.00 98.06 112 GLU A C 1
ATOM 892 O O . GLU A 1 112 ? -14.859 -2.724 19.662 1.00 98.06 112 GLU A O 1
ATOM 897 N N . MET A 1 113 ? -13.357 -1.114 19.216 1.00 98.31 113 MET A N 1
ATOM 898 C CA . MET A 1 113 ? -12.659 -1.131 20.504 1.00 98.31 113 MET A CA 1
ATOM 899 C C . MET A 1 113 ? -13.185 -0.057 21.473 1.00 98.31 113 MET A C 1
ATOM 901 O O . MET A 1 113 ? -12.712 0.022 22.601 1.00 98.31 113 MET A O 1
ATOM 905 N N . GLY A 1 114 ? -14.157 0.765 21.057 1.00 98.38 114 GLY A N 1
ATOM 906 C CA . GLY A 1 114 ? -14.728 1.851 21.864 1.00 98.38 114 GLY A CA 1
ATOM 907 C C . GLY A 1 114 ? -13.927 3.162 21.850 1.00 98.38 114 GLY A C 1
ATOM 908 O O . GLY A 1 114 ? -14.292 4.110 22.544 1.00 98.38 114 GLY A O 1
ATOM 909 N N . ASN A 1 115 ? -12.871 3.262 21.040 1.00 98.31 115 ASN A N 1
ATOM 910 C CA . ASN A 1 115 ? -11.981 4.423 20.950 1.00 98.31 115 ASN A CA 1
ATOM 911 C C . ASN A 1 115 ? -12.455 5.426 19.883 1.00 98.31 115 ASN A C 1
ATOM 913 O O . ASN A 1 115 ? -11.791 5.635 18.865 1.00 98.31 115 ASN A O 1
ATOM 917 N N . ASN A 1 116 ? -13.600 6.076 20.114 1.00 98.25 116 ASN A N 1
ATOM 918 C CA . ASN A 1 116 ? -14.230 6.965 19.122 1.00 98.25 116 ASN A CA 1
ATOM 919 C C . ASN A 1 116 ? -13.327 8.123 18.661 1.00 98.25 116 ASN A C 1
ATOM 921 O O . ASN A 1 116 ? -13.269 8.404 17.469 1.00 98.25 116 ASN A O 1
ATOM 925 N N . THR A 1 117 ? -12.562 8.741 19.568 1.00 98.56 117 THR A N 1
ATOM 926 C CA . THR A 1 117 ? -11.640 9.835 19.213 1.00 98.56 117 THR A CA 1
ATOM 927 C C . THR A 1 117 ? -10.587 9.387 18.197 1.00 98.56 117 THR A C 1
ATOM 929 O O . THR A 1 117 ? -10.395 10.037 17.175 1.00 98.56 117 THR A O 1
ATOM 932 N N . LYS A 1 118 ? -9.955 8.225 18.412 1.00 98.38 118 LYS A N 1
ATOM 933 C CA . LYS A 1 118 ? -8.980 7.681 17.453 1.00 98.38 118 LYS A CA 1
ATOM 934 C C . LYS A 1 118 ? -9.634 7.245 16.149 1.00 98.38 118 LYS A C 1
ATOM 936 O O . LYS A 1 118 ? -9.041 7.389 15.083 1.00 98.38 118 LYS A O 1
ATOM 941 N N . ALA A 1 119 ? -10.859 6.725 16.217 1.00 98.56 119 ALA A N 1
ATOM 942 C CA . ALA A 1 119 ? -11.613 6.387 15.019 1.00 98.56 119 ALA A CA 1
ATOM 943 C C . ALA A 1 119 ? -11.831 7.621 14.124 1.00 98.56 119 ALA A C 1
ATOM 945 O O . ALA A 1 119 ? -11.638 7.536 12.907 1.00 98.56 119 ALA A O 1
ATOM 946 N N . GLU A 1 120 ? -12.174 8.766 14.719 1.00 98.44 120 GLU A N 1
ATOM 947 C CA . GLU A 1 120 ? -12.342 10.048 14.021 1.00 98.44 120 GLU A CA 1
ATOM 948 C C . GLU A 1 120 ? -11.022 10.586 13.443 1.00 98.44 120 GLU A C 1
ATOM 950 O O . GLU A 1 120 ? -10.983 11.056 12.303 1.00 98.44 120 GLU A O 1
ATOM 955 N N . GLU A 1 121 ? -9.917 10.458 14.179 1.00 98.50 121 GLU A N 1
ATOM 956 C CA . GLU A 1 121 ? -8.585 10.815 13.675 1.00 98.50 121 GLU A CA 1
ATOM 957 C C . GLU A 1 121 ? -8.212 9.991 12.435 1.00 98.50 121 GLU A C 1
ATOM 959 O O . GLU A 1 121 ? -7.783 10.540 11.416 1.00 98.50 121 GLU A O 1
ATOM 964 N N . TYR A 1 122 ? -8.425 8.674 12.479 1.00 98.69 122 TYR A N 1
ATOM 965 C CA . TYR A 1 122 ? -8.088 7.800 11.361 1.00 98.69 122 TYR A CA 1
ATOM 966 C C . TYR A 1 122 ? -8.965 8.028 10.129 1.00 98.69 122 TYR A C 1
ATOM 968 O O . TYR A 1 122 ? -8.441 8.046 9.015 1.00 98.69 122 TYR A O 1
ATOM 976 N N . ILE A 1 123 ? -10.275 8.254 10.277 1.00 98.38 123 ILE A N 1
ATOM 977 C CA . ILE A 1 123 ? -11.120 8.523 9.100 1.00 98.38 123 ILE A CA 1
ATOM 978 C C . ILE A 1 123 ? -10.779 9.870 8.450 1.00 98.38 123 ILE A C 1
ATOM 980 O O . ILE A 1 123 ? -10.838 9.998 7.223 1.00 98.38 123 ILE A O 1
ATOM 984 N N . LYS A 1 124 ? -10.339 10.855 9.245 1.00 98.31 124 LYS A N 1
ATOM 985 C CA . LYS A 1 124 ? -9.801 12.112 8.720 1.00 98.31 124 LYS A CA 1
ATOM 986 C C . LYS A 1 124 ? -8.531 11.865 7.905 1.00 98.31 124 LYS A C 1
ATOM 988 O O . LYS A 1 124 ? -8.472 12.277 6.751 1.00 98.31 124 LYS A O 1
ATOM 993 N N . LEU A 1 125 ? -7.574 11.101 8.439 1.00 98.31 125 LEU A N 1
ATOM 994 C CA . LEU A 1 125 ? -6.356 10.725 7.707 1.00 98.31 125 LEU A CA 1
ATOM 995 C C . LEU A 1 125 ? -6.659 9.960 6.409 1.00 98.31 125 LEU A C 1
ATOM 997 O O . LEU A 1 125 ? -6.001 10.188 5.389 1.00 98.31 125 LEU A O 1
ATOM 1001 N N . ALA A 1 126 ? -7.666 9.081 6.417 1.00 98.31 126 ALA A N 1
ATOM 1002 C CA . ALA A 1 126 ? -8.118 8.377 5.219 1.00 98.31 126 ALA A CA 1
ATOM 1003 C C . ALA A 1 126 ? -8.635 9.353 4.148 1.00 98.31 126 ALA A C 1
ATOM 1005 O O . ALA A 1 126 ? -8.264 9.238 2.975 1.00 98.31 126 ALA A O 1
ATOM 1006 N N . THR A 1 127 ? -9.449 10.323 4.570 1.00 97.69 127 THR A N 1
ATOM 1007 C CA . THR A 1 127 ? -10.042 11.365 3.718 1.00 97.69 127 THR A CA 1
ATOM 1008 C C . THR A 1 127 ? -8.976 12.298 3.143 1.00 97.69 127 THR A C 1
ATOM 1010 O O . THR A 1 127 ? -8.974 12.549 1.938 1.00 97.69 127 THR A O 1
ATOM 1013 N N . ASP A 1 128 ? -8.016 12.730 3.963 1.00 96.81 128 ASP A N 1
ATOM 1014 C CA . ASP A 1 128 ? -6.916 13.608 3.547 1.00 96.81 128 ASP A CA 1
ATOM 1015 C C . ASP A 1 128 ? -6.023 12.936 2.485 1.00 96.81 128 ASP A C 1
ATOM 1017 O O . ASP A 1 128 ? -5.611 13.567 1.510 1.00 96.81 128 ASP A O 1
ATOM 1021 N N . ASN A 1 129 ? -5.769 11.627 2.617 1.00 95.12 129 ASN A N 1
ATOM 1022 C CA . ASN A 1 129 ? -4.983 10.863 1.637 1.00 95.12 129 ASN A CA 1
ATOM 1023 C C . ASN A 1 129 ? -5.768 10.510 0.361 1.00 95.12 129 ASN A C 1
ATOM 1025 O O . ASN A 1 129 ? -5.166 10.269 -0.690 1.00 95.12 129 ASN A O 1
ATOM 1029 N N . CYS A 1 130 ? -7.100 10.492 0.422 1.00 96.62 130 CYS A N 1
ATOM 1030 C CA . CYS A 1 130 ? -7.941 9.919 -0.626 1.00 96.62 130 CYS A CA 1
ATOM 1031 C C . CYS A 1 130 ? -7.794 10.623 -1.985 1.00 96.62 130 CYS A C 1
ATOM 1033 O O . CYS A 1 130 ? -7.739 9.955 -3.023 1.00 96.62 130 CYS A O 1
ATOM 1035 N N . ASN A 1 131 ? -7.643 11.951 -2.007 1.00 92.50 131 ASN A N 1
ATOM 1036 C CA . ASN A 1 131 ? -7.490 12.696 -3.263 1.00 92.50 131 ASN A CA 1
ATOM 1037 C C . ASN A 1 131 ? -6.264 12.227 -4.064 1.00 92.50 131 ASN A C 1
ATOM 1039 O O . ASN A 1 131 ? -6.323 12.099 -5.289 1.00 92.50 131 ASN A O 1
ATOM 1043 N N . ASN A 1 132 ? -5.185 11.864 -3.369 1.00 93.69 132 ASN A N 1
ATOM 1044 C CA . ASN A 1 132 ? -3.952 11.381 -3.990 1.00 93.69 132 ASN A CA 1
ATOM 1045 C C . ASN A 1 132 ? -4.086 9.946 -4.524 1.00 93.69 132 ASN A C 1
ATOM 1047 O O . ASN A 1 132 ? -3.336 9.547 -5.411 1.00 93.69 132 ASN A O 1
ATOM 1051 N N . GLY A 1 133 ? -5.064 9.177 -4.036 1.00 92.44 133 GLY A N 1
ATOM 1052 C CA . GLY A 1 133 ? -5.339 7.812 -4.488 1.00 92.44 133 GLY A CA 1
ATOM 1053 C C . GLY A 1 133 ? -6.167 7.732 -5.776 1.00 92.44 133 GLY A C 1
ATOM 1054 O O . GLY A 1 133 ? -6.277 6.667 -6.385 1.00 92.44 133 GLY A O 1
ATOM 1055 N N . GLY A 1 134 ? -6.760 8.830 -6.252 1.00 94.06 134 GLY A N 1
ATOM 1056 C CA . GLY A 1 134 ? -7.627 8.813 -7.437 1.00 94.06 134 GLY A CA 1
ATOM 1057 C C . GLY A 1 134 ? -8.908 7.992 -7.242 1.00 94.06 134 GLY A C 1
ATOM 1058 O O . GLY A 1 134 ? -9.319 7.263 -8.149 1.00 94.06 134 GLY A O 1
ATOM 1059 N N . PHE A 1 135 ? -9.499 8.066 -6.048 1.00 94.62 135 PHE A N 1
ATOM 1060 C CA . PHE A 1 135 ? -10.854 7.581 -5.788 1.00 94.62 135 PHE A CA 1
ATOM 1061 C C . PHE A 1 135 ? -11.893 8.504 -6.447 1.00 94.62 135 PHE A C 1
ATOM 1063 O O . PHE A 1 135 ? -11.619 9.666 -6.729 1.00 94.62 135 PHE A O 1
ATOM 1070 N N . LYS A 1 136 ? -13.104 7.988 -6.696 1.00 95.44 136 LYS A N 1
ATOM 1071 C CA . LYS A 1 136 ? -14.202 8.779 -7.288 1.00 95.44 136 LYS A CA 1
ATOM 1072 C C . LYS A 1 136 ? -14.816 9.782 -6.312 1.00 95.44 136 LYS A C 1
ATOM 1074 O O . LYS A 1 136 ? -15.385 10.778 -6.736 1.00 95.44 136 LYS A O 1
ATOM 1079 N N . SER A 1 137 ? -14.756 9.467 -5.026 1.00 97.00 137 SER A N 1
ATOM 1080 C CA . SER A 1 137 ? -15.226 10.296 -3.926 1.00 97.00 137 SER A CA 1
ATOM 1081 C C . SER A 1 137 ? -14.314 10.050 -2.733 1.00 97.00 137 SER A C 1
ATOM 1083 O O . SER A 1 137 ? -13.767 8.956 -2.588 1.00 97.00 137 SER A O 1
ATOM 1085 N N . CYS A 1 138 ? -14.171 11.070 -1.897 1.00 97.50 138 CYS A N 1
ATOM 1086 C CA . CYS A 1 138 ? -13.433 11.004 -0.643 1.00 97.50 138 CYS A CA 1
ATOM 1087 C C . CYS A 1 138 ? -14.337 11.179 0.573 1.00 97.50 138 CYS A C 1
ATOM 1089 O O . CYS A 1 138 ? -13.855 11.497 1.652 1.00 97.50 138 CYS A O 1
ATOM 1091 N N . SER A 1 139 ? -15.647 10.960 0.417 1.00 97.94 139 SER A N 1
ATOM 1092 C CA . SER A 1 139 ? -16.529 10.907 1.579 1.00 97.94 139 SER A CA 1
ATOM 1093 C C . SER A 1 139 ? -16.205 9.675 2.442 1.00 97.94 139 SER A C 1
ATOM 1095 O O . SER A 1 139 ? -15.899 8.607 1.888 1.00 97.94 139 SER A O 1
ATOM 1097 N N . PRO A 1 140 ? -16.294 9.778 3.780 1.00 97.69 140 PRO A N 1
ATOM 1098 C CA . PRO A 1 140 ? -16.097 8.647 4.686 1.00 97.69 140 PRO A CA 1
ATOM 1099 C C . PRO A 1 140 ? -16.929 7.413 4.316 1.00 97.69 140 PRO A C 1
ATOM 1101 O O . PRO A 1 140 ? -16.436 6.283 4.356 1.00 97.69 140 PRO A O 1
ATOM 1104 N N . GLU A 1 141 ? -18.177 7.618 3.890 1.00 97.81 141 GLU A N 1
ATOM 1105 C CA . GLU A 1 141 ? -19.109 6.554 3.507 1.00 97.81 141 GLU A CA 1
ATOM 1106 C C . GLU A 1 141 ? -18.629 5.827 2.250 1.00 97.81 141 GLU A C 1
ATOM 1108 O O . GLU A 1 141 ? -18.672 4.597 2.187 1.00 97.81 141 GLU A O 1
ATOM 1113 N N . TYR A 1 142 ? -18.131 6.572 1.257 1.00 97.88 142 TYR A N 1
ATOM 1114 C CA . TYR A 1 142 ? -17.608 5.990 0.025 1.00 97.88 142 TYR A CA 1
ATOM 1115 C C . TYR A 1 142 ? -16.331 5.182 0.280 1.00 97.88 142 TYR A C 1
ATOM 1117 O O . TYR A 1 142 ? -16.208 4.061 -0.222 1.00 97.88 142 TYR A O 1
ATOM 1125 N N . ILE A 1 143 ? -15.398 5.719 1.076 1.00 98.06 143 ILE A N 1
ATOM 1126 C CA . ILE A 1 143 ? -14.155 5.015 1.428 1.00 98.06 143 ILE A CA 1
ATOM 1127 C C . ILE A 1 143 ? -14.491 3.726 2.191 1.00 98.06 143 ILE A C 1
ATOM 1129 O O . ILE A 1 143 ? -14.003 2.656 1.824 1.00 98.06 143 ILE A O 1
ATOM 1133 N N . THR A 1 144 ? -15.403 3.805 3.167 1.00 97.81 144 THR A N 1
ATOM 1134 C CA . THR A 1 144 ? -15.888 2.645 3.936 1.00 97.81 144 THR A CA 1
ATOM 1135 C C . THR A 1 144 ? -16.512 1.588 3.032 1.00 97.81 144 THR A C 1
ATOM 1137 O O . THR A 1 144 ? -16.194 0.402 3.131 1.00 97.81 144 THR A O 1
ATOM 1140 N N . MET A 1 145 ? -17.385 2.006 2.111 1.00 97.50 145 MET A N 1
ATOM 1141 C CA . MET A 1 145 ? -18.044 1.110 1.160 1.00 97.50 145 MET A CA 1
ATOM 1142 C C . MET A 1 145 ? -17.026 0.369 0.284 1.00 97.50 145 MET A C 1
ATOM 1144 O O . MET A 1 145 ? -17.135 -0.845 0.111 1.00 97.50 145 MET A O 1
ATOM 1148 N N . ILE A 1 146 ? -16.043 1.077 -0.283 1.00 97.19 146 ILE A N 1
ATOM 1149 C CA . ILE A 1 146 ? -15.018 0.452 -1.129 1.00 97.19 146 ILE A CA 1
ATOM 1150 C C . ILE A 1 146 ? -14.128 -0.483 -0.311 1.00 97.19 146 ILE A C 1
ATOM 1152 O O . ILE A 1 146 ? -13.867 -1.596 -0.763 1.00 97.19 146 ILE A O 1
ATOM 1156 N N . SER A 1 147 ? -13.706 -0.063 0.882 1.00 96.56 147 SER A N 1
ATOM 1157 C CA . SER A 1 147 ? -12.880 -0.871 1.781 1.00 96.56 147 SER A CA 1
ATOM 1158 C C . SER A 1 147 ? -13.551 -2.201 2.134 1.00 96.56 147 SER A C 1
ATOM 1160 O O . SER A 1 147 ? -12.984 -3.261 1.866 1.00 96.56 147 SER A O 1
ATOM 1162 N N . LYS A 1 148 ? -14.813 -2.163 2.585 1.00 95.75 148 LYS A N 1
ATOM 1163 C CA . LYS A 1 148 ? -15.605 -3.375 2.863 1.00 95.75 148 LYS A CA 1
ATOM 1164 C C . LYS A 1 148 ? -15.776 -4.256 1.630 1.00 95.75 148 LYS A C 1
ATOM 1166 O O . LYS A 1 148 ? -15.530 -5.452 1.687 1.00 95.75 148 LYS A O 1
ATOM 1171 N N . LYS A 1 149 ? -16.105 -3.664 0.477 1.00 95.06 149 LYS A N 1
ATOM 1172 C CA . LYS A 1 149 ? -16.262 -4.414 -0.779 1.00 95.06 149 LYS A CA 1
ATOM 1173 C C . LYS A 1 149 ? -14.981 -5.144 -1.198 1.00 95.06 149 LYS A C 1
ATOM 1175 O O . LYS A 1 149 ? -15.064 -6.207 -1.812 1.00 95.06 149 LYS A O 1
ATOM 1180 N N . LEU A 1 150 ? -13.810 -4.555 -0.951 1.00 93.19 150 LEU A N 1
ATOM 1181 C CA . LEU A 1 150 ? -12.523 -5.191 -1.240 1.00 93.19 150 LEU A CA 1
ATOM 1182 C C . LEU A 1 150 ? -12.250 -6.352 -0.282 1.00 93.19 150 LEU A C 1
ATOM 1184 O O . LEU A 1 150 ? -11.792 -7.400 -0.732 1.00 93.19 150 LEU A O 1
ATOM 1188 N N . GLU A 1 151 ? -12.584 -6.187 0.996 1.00 90.88 151 GLU A N 1
ATOM 1189 C CA . GLU A 1 151 ? -12.480 -7.250 1.997 1.00 90.88 151 GLU A CA 1
ATOM 1190 C C . GLU A 1 151 ? -13.421 -8.414 1.667 1.00 90.88 151 GLU A C 1
ATOM 1192 O O . GLU A 1 151 ? -12.956 -9.539 1.517 1.00 90.88 151 GLU A O 1
ATOM 1197 N N . ASP A 1 152 ? -14.706 -8.159 1.420 1.00 89.44 152 ASP A N 1
ATOM 1198 C CA . ASP A 1 152 ? -15.695 -9.207 1.121 1.00 89.44 152 ASP A CA 1
ATOM 1199 C C . ASP A 1 152 ? -15.296 -10.058 -0.098 1.00 89.44 152 ASP A C 1
ATOM 1201 O O . ASP A 1 152 ? -15.442 -11.283 -0.108 1.00 89.44 152 ASP A O 1
ATOM 1205 N N . LYS A 1 153 ? -14.737 -9.420 -1.135 1.00 86.25 153 LYS A N 1
ATOM 1206 C CA . LYS A 1 153 ? -14.242 -10.118 -2.331 1.00 86.25 153 LYS A CA 1
ATOM 1207 C C . LYS A 1 153 ? -13.029 -11.000 -2.057 1.00 86.25 153 LYS A C 1
ATOM 1209 O O . LYS A 1 153 ? -12.877 -12.021 -2.728 1.00 86.25 153 LYS A O 1
ATOM 1214 N N . ALA A 1 154 ? -12.165 -10.608 -1.124 1.00 79.31 154 ALA A N 1
ATOM 1215 C CA . ALA A 1 154 ? -11.011 -11.416 -0.751 1.00 79.31 154 ALA A CA 1
ATOM 1216 C C . ALA A 1 154 ? -11.452 -12.740 -0.100 1.00 79.31 154 ALA A C 1
ATOM 1218 O O . ALA A 1 154 ? -10.853 -13.778 -0.376 1.00 79.31 154 ALA A O 1
ATOM 1219 N N . PHE A 1 155 ? -12.542 -12.731 0.679 1.00 66.19 155 PHE A N 1
ATOM 1220 C CA . PHE A 1 155 ? -13.014 -13.912 1.415 1.00 66.19 155 PHE A CA 1
ATOM 1221 C C . PHE A 1 155 ? -13.976 -14.801 0.621 1.00 66.19 155 PHE A C 1
ATOM 1223 O O . PHE A 1 155 ? -13.817 -16.023 0.637 1.00 66.19 155 PHE A O 1
ATOM 1230 N N . ASN A 1 156 ? -14.907 -14.234 -0.149 1.00 69.19 156 ASN A N 1
ATOM 1231 C CA . ASN A 1 156 ? -15.913 -15.041 -0.857 1.00 69.19 156 ASN A CA 1
ATOM 1232 C C . ASN A 1 156 ? -15.322 -15.920 -1.975 1.00 69.19 156 ASN A C 1
ATOM 1234 O O . ASN A 1 156 ? -15.845 -16.990 -2.263 1.00 69.19 156 ASN A O 1
ATOM 1238 N N . ASN A 1 157 ? -14.173 -15.547 -2.545 1.00 61.03 157 ASN A N 1
ATOM 1239 C CA . ASN A 1 157 ? -13.491 -16.385 -3.537 1.00 61.03 157 ASN A CA 1
ATOM 1240 C C . ASN A 1 157 ? -12.866 -17.666 -2.944 1.00 61.03 157 ASN A C 1
ATOM 1242 O O . ASN A 1 157 ? -12.472 -18.553 -3.704 1.00 61.03 157 ASN A O 1
ATOM 1246 N N . THR A 1 158 ? -12.741 -17.779 -1.615 1.00 57.50 158 THR A N 1
ATOM 1247 C CA . THR A 1 158 ? -12.134 -18.961 -0.970 1.00 57.50 158 THR A CA 1
ATOM 1248 C C . THR A 1 158 ? -13.140 -20.018 -0.518 1.00 57.50 158 THR A C 1
ATOM 1250 O O . THR A 1 158 ? -12.751 -21.169 -0.323 1.00 57.50 158 THR A O 1
ATOM 1253 N N . THR A 1 159 ? -14.423 -19.676 -0.387 1.00 57.75 159 THR A N 1
ATOM 1254 C CA . THR A 1 159 ? -15.462 -20.584 0.127 1.00 57.75 159 THR A CA 1
ATOM 1255 C C . THR A 1 159 ? -16.207 -21.357 -0.963 1.00 57.75 159 THR A C 1
ATOM 1257 O O . THR A 1 159 ? -16.675 -22.455 -0.686 1.00 57.75 159 THR A O 1
ATOM 1260 N N . GLU A 1 160 ? -16.251 -20.869 -2.206 1.00 54.81 160 GLU A N 1
ATOM 1261 C CA . GLU A 1 160 ? -16.936 -21.545 -3.330 1.00 54.81 160 GLU A CA 1
ATOM 1262 C C . GLU A 1 160 ? -16.128 -22.683 -3.994 1.00 54.81 160 GLU A C 1
ATOM 1264 O O . GLU A 1 160 ? -16.599 -23.305 -4.942 1.00 54.81 160 GLU A O 1
ATOM 12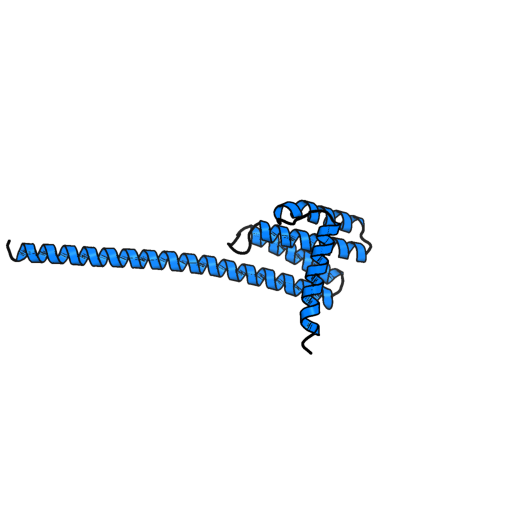69 N N . LYS A 1 161 ? -14.910 -22.983 -3.521 1.00 52.91 161 LYS A N 1
ATOM 1270 C CA . LYS A 1 161 ? -14.037 -24.039 -4.082 1.00 52.91 161 LYS A CA 1
ATOM 1271 C C . LYS A 1 161 ? -13.843 -25.258 -3.168 1.00 52.91 161 LYS A C 1
ATOM 1273 O O . LYS A 1 161 ? -12.801 -25.909 -3.254 1.00 52.91 161 LYS A O 1
ATOM 1278 N N . LYS A 1 162 ? -14.793 -25.550 -2.280 1.00 49.97 162 LYS A N 1
ATOM 1279 C CA . LYS A 1 162 ? -14.779 -26.769 -1.456 1.00 49.97 162 LYS A CA 1
ATOM 1280 C C . LYS A 1 162 ? -15.824 -27.769 -1.912 1.00 49.97 162 LYS A C 1
ATOM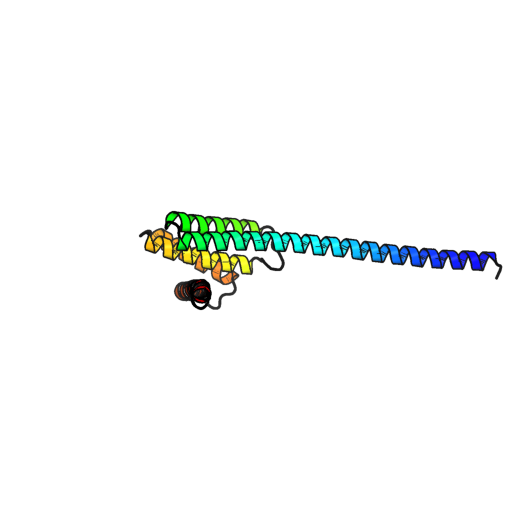 1282 O O . LYS A 1 162 ? -16.951 -27.326 -2.208 1.00 49.97 162 LYS A O 1
#

Radius of gyration: 26.97 Å; chains: 1; bounding box: 68×40×78 Å

pLDDT: mean 92.58, std 9.18, range [49.97, 98.81]

Foldseek 3Di:
DDPVVVVVVVVVVVVVVVVVVVVVVVVVVVVVVVVVVLVVLVVVLVVLLVVLVVLLVCCVVPNDLVSNLVSLVVSLVSLVVQAVPDHPVNHLLNSLLSQLLSLQVNLVSCVVVVNNVSSVVSLVSSLVSVVSNPDPDSDSVSSNVVSVVVVVVVPVVVPVPD

Sequence (162 aa):
MTTKAKMILGFTHLLALFAGALLVFLWLGFNAKRVMTEGNAMMTQMALMSRYSTFADVMRTNGTKEEYKEALINFLKATDEAVKQPTTFYDNKMAARDKTLTYERLSRLEKEMGNNTKAEEYIKLATDNCNNGGFKSCSPEYITMISKKLEDKAFNNTTEKK

Secondary structure (DSSP, 8-state):
--HHHHHHHHHHHHHHHHHHHHHHHHHHHHHHHHHHHHHHHHHHHHHHHHHHHHHHHHHHHHS-HHHHHHHHHHHHHHHHHHTTS--SSS-HHHHHHHHHHHHHHHHHHHHHTT-HHHHHHHHHHHHHHHHHHT-S---HHHHHHHHHHHHHHHHHHHHTT-